Protein AF-A0A6P2G9H2-F1 (afdb_monomer_lite)

Organism: NCBI:txid179879

pLDDT: mean 78.63, std 10.85, range [56.5, 92.06]

Structure (mmCIF, N/CA/C/O backbone):
data_AF-A0A6P2G9H2-F1
#
_entry.id   AF-A0A6P2G9H2-F1
#
loop_
_atom_site.group_PDB
_atom_site.id
_atom_site.type_symbol
_atom_site.label_atom_id
_atom_site.label_alt_id
_atom_site.label_comp_id
_atom_site.label_asym_id
_atom_site.label_entity_id
_atom_site.label_seq_id
_atom_site.pdbx_PDB_ins_code
_atom_site.Cartn_x
_atom_site.Cartn_y
_atom_site.Cartn_z
_atom_site.occupancy
_atom_site.B_iso_or_equiv
_atom_site.auth_seq_id
_atom_site.auth_comp_id
_atom_site.auth_asym_id
_atom_site.auth_atom_id
_atom_site.pdbx_PDB_model_num
ATOM 1 N N . MET 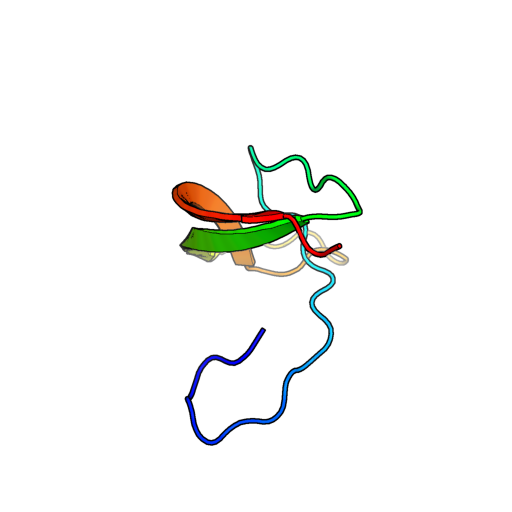A 1 1 ? 9.199 1.889 6.442 1.00 65.62 1 MET A N 1
ATOM 2 C CA . MET A 1 1 ? 9.580 0.482 6.235 1.00 65.62 1 MET A CA 1
ATOM 3 C C . MET A 1 1 ? 10.617 0.103 7.274 1.00 65.62 1 MET A C 1
ATOM 5 O O . MET A 1 1 ? 11.466 0.930 7.585 1.00 65.62 1 MET A O 1
ATOM 9 N N . ARG A 1 2 ? 10.515 -1.104 7.828 1.00 66.94 2 ARG A N 1
ATOM 10 C CA . ARG A 1 2 ? 11.593 -1.749 8.581 1.00 66.94 2 ARG A CA 1
ATOM 11 C C . ARG A 1 2 ? 11.870 -3.070 7.872 1.00 66.94 2 ARG A C 1
ATOM 13 O O . ARG A 1 2 ? 10.931 -3.838 7.669 1.00 66.94 2 ARG A O 1
ATOM 20 N N . SER A 1 3 ? 13.100 -3.293 7.431 1.00 66.06 3 SER A N 1
ATOM 21 C CA . SER A 1 3 ? 13.485 -4.565 6.804 1.00 66.06 3 SER A CA 1
ATOM 22 C C . SER A 1 3 ? 13.785 -5.622 7.866 1.00 66.06 3 SER A C 1
ATOM 24 O O . SER A 1 3 ? 13.548 -6.807 7.651 1.00 66.06 3 SER A O 1
ATOM 26 N N . SER A 1 4 ? 14.209 -5.168 9.049 1.00 69.38 4 SER A N 1
ATOM 27 C CA . SER A 1 4 ? 14.532 -6.007 10.198 1.00 69.38 4 SER A CA 1
ATOM 28 C C . SER A 1 4 ? 13.699 -5.609 11.421 1.00 69.38 4 SER A C 1
ATOM 30 O O . SER A 1 4 ? 13.407 -4.426 11.610 1.00 69.38 4 SER A O 1
ATOM 32 N N . PRO A 1 5 ? 13.351 -6.554 12.315 1.00 70.81 5 PRO A N 1
ATOM 33 C CA . PRO A 1 5 ? 12.658 -6.238 13.568 1.00 70.81 5 PRO A CA 1
ATOM 34 C C . PRO A 1 5 ? 13.493 -5.358 14.513 1.00 70.81 5 PRO A C 1
ATOM 36 O O . PRO A 1 5 ? 12.925 -4.710 15.387 1.00 70.81 5 PRO A O 1
ATOM 39 N N . ALA A 1 6 ? 14.815 -5.322 14.323 1.00 77.31 6 ALA A N 1
ATOM 40 C CA . ALA A 1 6 ? 15.746 -4.497 15.087 1.00 77.31 6 ALA A CA 1
ATOM 41 C C . ALA A 1 6 ? 15.924 -3.071 14.529 1.00 77.31 6 ALA A C 1
ATOM 43 O O . ALA A 1 6 ? 16.566 -2.249 15.178 1.00 77.31 6 ALA A O 1
ATOM 44 N N . GLU A 1 7 ? 15.384 -2.758 13.346 1.00 75.12 7 GLU A N 1
ATOM 45 C CA . GLU A 1 7 ? 15.546 -1.437 12.736 1.00 75.12 7 GLU A CA 1
ATOM 46 C C . GLU A 1 7 ? 14.385 -0.492 13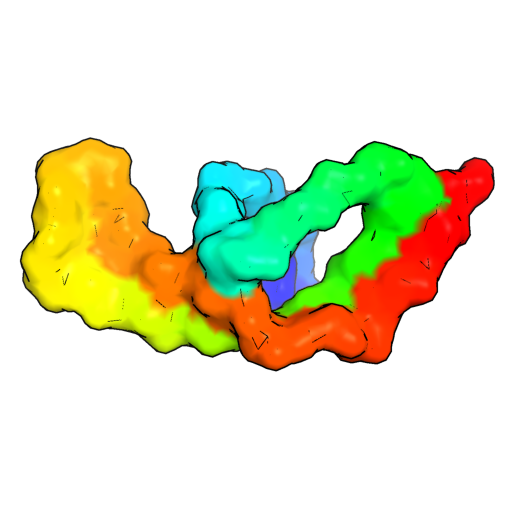.082 1.00 75.12 7 GLU A C 1
ATOM 48 O O . GLU A 1 7 ? 13.217 -0.906 13.082 1.00 75.12 7 GLU A O 1
ATOM 53 N N . PRO A 1 8 ? 14.682 0.796 13.345 1.00 76.31 8 PRO A N 1
ATOM 54 C CA . PRO A 1 8 ? 13.655 1.804 13.534 1.00 76.31 8 PRO A CA 1
ATOM 55 C C . PRO A 1 8 ? 12.829 1.983 12.257 1.00 76.31 8 PRO A C 1
ATOM 57 O O . PRO A 1 8 ? 13.290 1.773 11.134 1.00 76.31 8 PRO A O 1
ATOM 60 N N . TRP A 1 9 ? 11.578 2.401 12.430 1.00 75.44 9 TRP A N 1
ATOM 61 C CA . TRP A 1 9 ? 10.697 2.690 11.307 1.00 75.44 9 TRP A CA 1
ATOM 62 C C . TRP A 1 9 ? 11.228 3.878 10.500 1.00 75.44 9 TRP A C 1
ATOM 64 O O . TRP A 1 9 ? 11.172 5.018 10.952 1.00 75.44 9 TRP A O 1
ATOM 74 N N . SER A 1 10 ? 11.684 3.617 9.276 1.00 66.94 10 SER A N 1
ATOM 75 C CA . SER A 1 10 ? 12.099 4.670 8.344 1.00 66.94 10 SER A CA 1
ATOM 76 C C . SER A 1 10 ? 10.934 5.134 7.475 1.00 66.94 10 SER A C 1
ATOM 78 O O . SER A 1 10 ? 10.069 4.334 7.094 1.00 66.94 10 SER A O 1
ATOM 80 N N . ARG A 1 11 ? 10.899 6.428 7.134 1.00 63.47 11 ARG A N 1
ATOM 81 C CA . ARG A 1 11 ? 9.902 6.958 6.194 1.00 63.47 11 ARG A CA 1
ATOM 82 C C . ARG A 1 11 ? 10.116 6.334 4.822 1.00 63.47 11 ARG A C 1
ATOM 84 O O . ARG A 1 11 ? 11.234 6.264 4.324 1.00 63.47 11 ARG A O 1
ATOM 91 N N . TRP A 1 12 ? 9.025 5.851 4.249 1.00 69.31 12 TRP A N 1
ATOM 92 C CA . TRP A 1 12 ? 9.009 5.204 2.952 1.00 69.31 12 TRP A CA 1
ATOM 93 C C . TRP A 1 12 ? 8.365 6.148 1.948 1.00 69.31 12 TRP A C 1
ATOM 95 O O . TRP A 1 12 ? 7.222 6.551 2.146 1.00 69.31 12 TRP A O 1
ATOM 105 N N . TYR A 1 13 ? 9.107 6.505 0.903 1.00 66.44 13 TYR A N 1
ATOM 106 C CA . TYR A 1 13 ? 8.654 7.449 -0.121 1.00 66.44 13 TYR A CA 1
ATOM 107 C C . TYR A 1 13 ? 8.519 6.816 -1.508 1.00 66.44 13 TYR A C 1
ATOM 109 O O . TYR A 1 13 ? 8.141 7.502 -2.451 1.00 66.44 13 TYR A O 1
ATOM 117 N N . ALA A 1 14 ? 8.805 5.519 -1.651 1.00 68.25 14 ALA A N 1
ATOM 118 C CA . ALA A 1 14 ? 8.585 4.839 -2.918 1.00 68.25 14 ALA A CA 1
ATOM 119 C C . ALA A 1 14 ? 7.104 4.463 -3.063 1.00 68.25 14 ALA A C 1
ATOM 121 O O . ALA A 1 14 ? 6.495 3.877 -2.164 1.00 68.25 14 ALA A O 1
ATOM 122 N N . GLY A 1 15 ? 6.518 4.803 -4.209 1.00 74.31 15 GLY A N 1
ATOM 123 C CA . GLY A 1 15 ? 5.183 4.335 -4.563 1.00 74.31 15 GLY A CA 1
ATOM 124 C C . GLY A 1 15 ? 5.183 2.817 -4.737 1.00 74.31 15 GLY A C 1
ATOM 125 O O . GLY A 1 15 ? 6.107 2.259 -5.327 1.00 74.31 15 GLY A O 1
ATOM 126 N N . ILE A 1 16 ? 4.152 2.157 -4.214 1.00 85.44 16 ILE A N 1
ATOM 127 C CA . ILE A 1 16 ? 3.900 0.739 -4.472 1.00 85.44 16 ILE A CA 1
ATOM 128 C C . ILE A 1 16 ? 2.896 0.673 -5.623 1.00 85.44 16 ILE A C 1
ATOM 130 O O . ILE A 1 16 ? 1.773 1.167 -5.509 1.00 85.44 16 ILE A O 1
ATOM 134 N N . GLU A 1 17 ? 3.300 0.078 -6.738 1.00 86.06 17 GLU A N 1
ATOM 135 C CA . GLU A 1 17 ? 2.461 -0.071 -7.921 1.00 86.06 17 GLU A CA 1
ATOM 136 C C . GLU A 1 17 ? 1.273 -0.992 -7.612 1.00 86.06 17 GLU A C 1
ATOM 138 O O . GLU A 1 17 ? 1.438 -2.078 -7.054 1.00 86.06 17 GLU A O 1
ATOM 143 N N . GLY A 1 18 ? 0.059 -0.532 -7.926 1.00 84.56 18 GLY A N 1
ATOM 144 C CA . GLY A 1 18 ? -1.182 -1.248 -7.612 1.00 84.56 18 GLY A CA 1
ATOM 145 C C . GLY A 1 18 ? -1.702 -1.062 -6.181 1.00 84.56 18 GLY A C 1
ATOM 146 O O . GLY A 1 18 ? -2.753 -1.611 -5.854 1.00 84.56 18 GLY A O 1
ATOM 147 N N . PHE A 1 19 ? -1.030 -0.272 -5.332 1.00 86.69 19 PHE A N 1
ATOM 148 C CA . PHE A 1 19 ? -1.516 0.047 -3.987 1.00 86.69 19 PHE A CA 1
ATOM 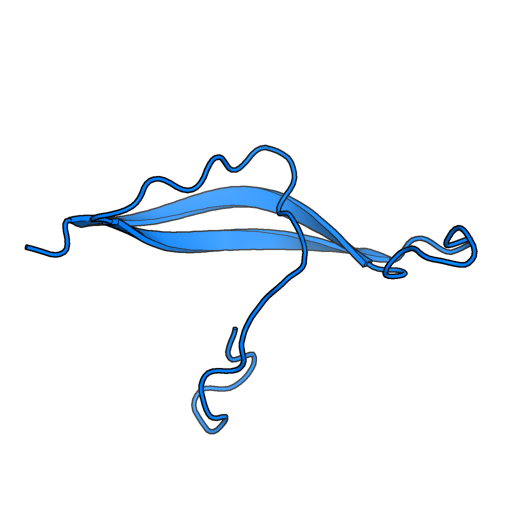149 C C . PHE A 1 19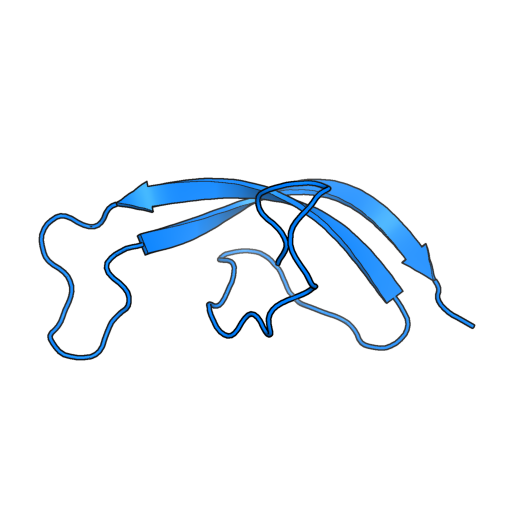 ? -1.950 1.511 -3.856 1.00 86.69 19 PHE A C 1
ATOM 151 O O . PHE A 1 19 ? -1.152 2.434 -4.009 1.00 86.69 19 PHE A O 1
ATOM 158 N N . ALA A 1 20 ? -3.215 1.719 -3.488 1.00 85.12 20 ALA A N 1
ATOM 159 C CA . ALA A 1 20 ? -3.750 3.027 -3.128 1.00 85.12 20 ALA A CA 1
ATOM 160 C C . ALA A 1 20 ? -3.864 3.136 -1.602 1.00 85.12 20 ALA A C 1
ATOM 162 O O . ALA A 1 20 ? -4.760 2.552 -0.990 1.00 85.12 20 ALA A O 1
ATOM 163 N N . TYR A 1 21 ? -2.949 3.886 -0.985 1.00 82.69 21 TYR A N 1
ATOM 164 C CA . TYR A 1 21 ? -3.004 4.156 0.449 1.00 82.69 21 TYR A CA 1
ATOM 165 C C . TYR A 1 21 ? -4.258 4.962 0.801 1.00 82.69 21 TYR A C 1
ATOM 167 O O . TYR A 1 21 ? -4.524 5.998 0.191 1.00 82.69 21 TYR A O 1
ATOM 175 N N . GLN A 1 22 ? -4.988 4.520 1.827 1.00 85.50 22 GLN A N 1
ATOM 176 C CA . GLN A 1 22 ? -6.072 5.301 2.422 1.00 85.50 22 GLN A CA 1
ATOM 177 C C . GLN A 1 22 ? -5.707 5.689 3.858 1.00 85.50 22 GLN A C 1
ATOM 179 O O . GLN A 1 22 ? -5.339 4.808 4.644 1.00 85.50 22 GLN A O 1
ATOM 184 N N . PRO A 1 23 ? -5.826 6.976 4.224 1.00 83.50 23 PRO A N 1
ATOM 185 C CA . PRO A 1 23 ? -5.616 7.420 5.596 1.00 83.50 23 PRO A CA 1
ATOM 186 C C . PRO A 1 23 ? -6.649 6.789 6.545 1.00 83.50 23 PRO A C 1
ATOM 188 O O . PRO A 1 23 ? -7.773 6.495 6.145 1.00 83.50 23 PRO A O 1
ATOM 191 N N . GLY A 1 24 ? -6.266 6.576 7.808 1.00 89.00 24 GLY A N 1
ATOM 192 C CA . GLY A 1 24 ? -7.125 5.928 8.815 1.00 89.00 24 GLY A CA 1
ATOM 193 C C . GLY A 1 24 ? -7.041 4.397 8.838 1.00 89.00 24 GLY A C 1
ATOM 194 O O . GLY A 1 24 ? -7.751 3.746 9.602 1.00 89.00 24 GLY A O 1
ATOM 195 N N . TYR A 1 25 ? -6.149 3.804 8.043 1.00 88.06 25 TYR A N 1
ATOM 196 C CA . TYR A 1 25 ? -5.896 2.366 8.046 1.00 88.06 25 TYR A CA 1
ATOM 197 C C . TYR A 1 25 ? -4.394 2.072 8.059 1.00 88.06 25 TYR A C 1
ATOM 199 O O . TYR A 1 25 ? -3.601 2.712 7.369 1.00 88.06 25 TYR A O 1
ATOM 207 N N . GLN A 1 26 ? -4.009 1.067 8.836 1.00 88.75 26 GLN A N 1
ATOM 208 C CA . GLN A 1 26 ? -2.710 0.418 8.770 1.00 88.75 26 GLN A CA 1
ATOM 209 C C . GLN A 1 26 ? -2.794 -0.801 7.858 1.00 88.75 26 GLN A C 1
ATOM 211 O O . GLN A 1 26 ? -3.732 -1.594 7.939 1.00 88.75 26 GLN A O 1
ATOM 216 N N . TYR A 1 27 ? -1.788 -0.957 7.005 1.00 87.19 27 TYR A N 1
ATOM 217 C CA . TYR A 1 27 ? -1.711 -2.047 6.045 1.00 87.19 27 TYR A CA 1
ATOM 218 C C . TYR A 1 27 ? -0.406 -2.810 6.234 1.00 87.19 27 TYR A C 1
ATOM 220 O O . TYR A 1 27 ? 0.665 -2.206 6.309 1.00 87.19 27 TYR A O 1
ATOM 228 N N . VAL A 1 28 ? -0.494 -4.135 6.264 1.00 88.31 28 VAL A N 1
ATOM 229 C CA . VAL A 1 28 ? 0.646 -5.026 6.061 1.00 88.31 28 VAL A CA 1
ATOM 230 C C . VAL A 1 28 ? 0.533 -5.527 4.633 1.00 88.31 28 VAL A C 1
ATOM 232 O O . VAL A 1 28 ? -0.403 -6.246 4.288 1.00 88.31 28 VAL A O 1
ATOM 235 N N . LEU A 1 29 ? 1.455 -5.088 3.787 1.00 88.50 29 LEU A N 1
ATOM 236 C CA . LEU A 1 29 ? 1.475 -5.408 2.367 1.00 88.50 29 LEU A CA 1
ATOM 237 C C . LEU A 1 29 ? 2.626 -6.364 2.094 1.00 88.50 29 LEU A C 1
ATOM 239 O O . LEU A 1 29 ? 3.734 -6.161 2.587 1.00 88.50 29 LEU A O 1
ATOM 243 N N . GLU A 1 30 ? 2.361 -7.373 1.281 1.00 89.31 30 GLU A N 1
ATOM 244 C CA . GLU A 1 30 ? 3.395 -8.166 0.639 1.00 89.31 30 GLU A CA 1
ATOM 245 C C . GLU A 1 30 ? 3.657 -7.534 -0.727 1.00 89.31 30 GLU A C 1
ATOM 247 O O . GLU A 1 30 ? 2.740 -7.372 -1.539 1.00 89.31 30 GLU A O 1
ATOM 252 N N . VAL A 1 31 ? 4.900 -7.123 -0.948 1.00 88.31 31 VAL A N 1
ATOM 253 C CA . VAL A 1 31 ? 5.352 -6.456 -2.169 1.00 88.31 31 VAL A CA 1
ATOM 254 C C . VAL A 1 31 ? 6.502 -7.246 -2.770 1.00 88.31 31 VAL A C 1
ATOM 256 O O . VAL A 1 31 ? 7.341 -7.769 -2.038 1.00 88.31 31 VAL A O 1
ATOM 259 N N . ASP A 1 32 ? 6.540 -7.331 -4.095 1.00 88.12 32 ASP A N 1
ATOM 260 C CA . ASP A 1 32 ? 7.688 -7.880 -4.811 1.00 88.12 32 ASP A CA 1
ATOM 261 C C . ASP A 1 32 ? 8.649 -6.737 -5.186 1.00 88.12 32 ASP A C 1
ATOM 263 O O . ASP A 1 32 ? 8.234 -5.699 -5.717 1.00 88.12 32 ASP A O 1
ATOM 267 N N . GLU A 1 33 ? 9.935 -6.930 -4.872 1.00 86.88 33 GLU A N 1
ATOM 268 C CA . GLU A 1 33 ? 11.031 -6.018 -5.213 1.00 86.88 33 GLU A CA 1
ATOM 269 C C . GLU A 1 33 ? 11.556 -6.347 -6.617 1.00 86.88 33 GLU A C 1
ATOM 271 O O . GLU A 1 33 ? 12.120 -7.417 -6.846 1.00 86.88 33 GLU A O 1
ATOM 276 N N . TYR A 1 34 ? 11.436 -5.406 -7.550 1.00 83.62 34 TYR A N 1
ATOM 277 C CA . TYR A 1 34 ? 11.989 -5.528 -8.895 1.00 83.62 34 TYR A CA 1
ATOM 278 C C . TYR A 1 34 ? 13.120 -4.529 -9.090 1.00 83.62 34 TYR A C 1
ATOM 280 O O . TYR A 1 34 ? 12.901 -3.317 -9.125 1.00 83.62 34 TYR A O 1
ATOM 288 N N . ARG A 1 35 ? 14.342 -5.029 -9.274 1.00 78.94 35 ARG A N 1
ATOM 289 C CA . ARG A 1 35 ? 15.478 -4.179 -9.641 1.00 78.94 35 ARG A CA 1
ATOM 290 C C . ARG A 1 35 ? 15.406 -3.812 -11.111 1.00 78.94 35 ARG A C 1
ATOM 292 O O . ARG A 1 35 ? 15.459 -4.670 -11.987 1.00 78.94 35 ARG A O 1
ATOM 299 N N . VAL A 1 36 ? 15.308 -2.519 -11.375 1.00 75.75 36 VAL A N 1
ATOM 300 C CA . VAL A 1 36 ? 15.372 -1.964 -12.721 1.00 75.75 36 VAL A CA 1
ATOM 301 C C . VAL A 1 36 ? 16.847 -1.770 -13.057 1.00 75.75 36 VAL A C 1
ATOM 303 O O . VAL A 1 36 ? 17.519 -0.947 -12.444 1.00 75.75 36 VAL A O 1
ATOM 306 N N . ALA A 1 37 ? 17.359 -2.543 -14.018 1.00 66.81 37 ALA A N 1
ATOM 307 C CA . ALA A 1 37 ? 18.772 -2.509 -14.410 1.00 66.81 37 ALA A CA 1
ATOM 308 C C . ALA A 1 37 ? 19.202 -1.173 -15.052 1.00 66.81 37 ALA A C 1
ATOM 310 O O . ALA A 1 37 ? 20.382 -0.835 -15.037 1.00 66.81 37 ALA A O 1
ATOM 311 N N . GLN A 1 38 ? 18.251 -0.408 -15.594 1.00 64.25 38 GLN A N 1
ATOM 312 C CA . GLN A 1 38 ? 18.465 0.918 -16.179 1.0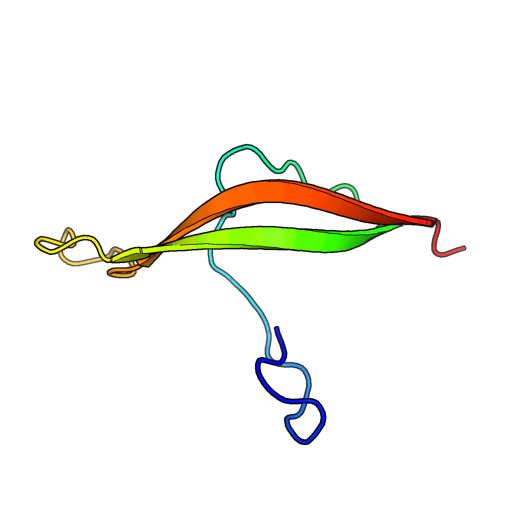0 64.25 38 GLN A CA 1
ATOM 313 C C . GLN A 1 38 ? 17.484 1.919 -15.551 1.00 64.25 38 GLN A C 1
ATOM 315 O O . GLN A 1 38 ? 16.437 2.206 -16.137 1.00 64.25 38 GLN A O 1
ATOM 320 N N . PRO A 1 39 ? 17.750 2.405 -14.328 1.00 60.22 39 PRO A N 1
ATOM 321 C CA . PRO A 1 39 ? 16.932 3.457 -13.743 1.00 60.22 39 PRO A CA 1
ATOM 322 C C . PRO A 1 39 ? 17.065 4.746 -14.577 1.00 60.22 39 PRO A C 1
ATOM 324 O O . PRO A 1 39 ? 18.177 5.096 -14.979 1.00 60.22 39 PRO A O 1
ATOM 327 N N . PRO A 1 40 ? 15.971 5.482 -14.843 1.00 56.50 40 PRO A N 1
ATOM 328 C CA . PRO A 1 40 ? 16.085 6.865 -15.294 1.00 56.50 40 PRO A CA 1
ATOM 329 C C . PRO A 1 40 ? 16.795 7.686 -14.205 1.00 56.50 40 PRO A C 1
ATOM 331 O O . PRO A 1 40 ? 16.688 7.353 -13.028 1.00 56.50 40 PRO A O 1
ATOM 334 N N . ALA A 1 41 ? 17.506 8.749 -14.587 1.00 58.38 41 ALA A N 1
ATOM 335 C CA . ALA A 1 41 ? 18.441 9.488 -13.724 1.00 58.38 41 ALA A CA 1
ATOM 336 C C . ALA A 1 41 ? 17.880 9.984 -12.366 1.00 58.38 41 ALA A C 1
ATOM 338 O O . ALA A 1 41 ? 18.659 10.234 -11.454 1.00 58.38 41 ALA A O 1
ATOM 339 N N . ASP A 1 42 ? 16.554 10.066 -12.219 1.00 59.28 42 ASP A N 1
ATOM 340 C CA . ASP A 1 42 ? 15.841 10.534 -11.018 1.00 59.28 42 ASP A CA 1
ATOM 341 C C . ASP A 1 42 ? 14.985 9.443 -10.332 1.00 59.28 42 ASP A C 1
ATOM 343 O O . ASP A 1 42 ? 14.268 9.699 -9.365 1.00 59.28 42 ASP A O 1
ATOM 347 N N . GLY A 1 43 ? 15.007 8.208 -10.842 1.00 58.81 43 GLY A N 1
ATOM 348 C CA . GLY A 1 43 ? 14.169 7.114 -10.355 1.00 58.81 43 GLY A CA 1
ATOM 349 C C . GLY A 1 43 ? 14.916 6.175 -9.416 1.00 58.81 43 GLY A C 1
ATOM 350 O O . GLY A 1 43 ? 16.042 5.771 -9.691 1.00 58.81 43 GLY A O 1
ATOM 351 N N . SER A 1 44 ? 14.262 5.742 -8.334 1.00 62.34 44 SER A N 1
ATOM 352 C CA . SER A 1 44 ? 14.752 4.596 -7.560 1.00 62.34 44 SER A CA 1
ATOM 353 C C . SER A 1 44 ? 14.932 3.392 -8.492 1.00 62.34 44 SER A C 1
ATOM 355 O O . SER A 1 44 ? 14.000 3.021 -9.205 1.00 62.34 44 SER A O 1
ATOM 357 N N . SER A 1 45 ? 16.094 2.732 -8.455 1.00 73.88 45 SER A N 1
ATOM 358 C CA . SER A 1 45 ? 16.397 1.513 -9.236 1.00 73.88 45 SER A CA 1
ATOM 359 C C . SER A 1 45 ? 15.585 0.288 -8.818 1.00 73.88 45 SER A C 1
ATOM 361 O O . SER A 1 45 ? 15.916 -0.841 -9.173 1.00 73.88 45 SER A O 1
ATOM 363 N N . ILE A 1 46 ? 14.543 0.501 -8.023 1.00 78.19 46 ILE A N 1
ATOM 364 C CA . ILE A 1 46 ? 13.740 -0.520 -7.388 1.00 78.19 46 ILE A CA 1
ATOM 365 C C . ILE A 1 46 ? 12.275 -0.150 -7.593 1.00 78.19 46 ILE A C 1
ATOM 367 O O . ILE A 1 46 ? 11.809 0.889 -7.123 1.00 78.19 46 ILE A O 1
ATOM 371 N N . ARG A 1 47 ? 11.556 -1.017 -8.300 1.00 83.56 47 ARG A N 1
ATOM 372 C CA . ARG A 1 47 ? 10.102 -0.989 -8.415 1.00 83.56 47 ARG A CA 1
ATOM 373 C C . ARG A 1 47 ? 9.500 -1.923 -7.381 1.00 83.56 47 ARG A C 1
ATOM 375 O O . ARG A 1 47 ? 9.925 -3.065 -7.251 1.00 83.56 47 ARG A O 1
ATOM 382 N N . TRP A 1 48 ? 8.485 -1.432 -6.688 1.00 85.81 48 TRP A N 1
ATOM 383 C CA . TRP A 1 48 ? 7.735 -2.190 -5.697 1.00 85.81 48 TRP A CA 1
ATOM 384 C C . TRP A 1 48 ? 6.350 -2.445 -6.254 1.00 85.81 48 TRP A C 1
ATOM 386 O O . TRP A 1 48 ? 5.618 -1.492 -6.511 1.00 85.81 48 TRP A O 1
ATOM 396 N N . VAL A 1 49 ? 5.993 -3.709 -6.452 1.00 89.31 49 VAL A N 1
ATOM 397 C CA . VAL A 1 49 ? 4.673 -4.084 -6.973 1.00 89.31 49 VAL A CA 1
ATOM 398 C C . VAL A 1 49 ? 3.886 -4.743 -5.855 1.00 89.31 49 VAL A C 1
ATOM 400 O O . VAL A 1 49 ? 4.403 -5.632 -5.174 1.00 89.31 49 VAL A O 1
ATOM 403 N N . LEU A 1 50 ? 2.643 -4.304 -5.642 1.00 91.56 50 LEU A N 1
ATOM 404 C CA . LEU A 1 50 ? 1.758 -4.928 -4.668 1.00 91.56 50 LEU A CA 1
ATOM 405 C C . LEU A 1 50 ? 1.475 -6.368 -5.093 1.00 91.56 50 LEU A C 1
ATOM 407 O O . LEU A 1 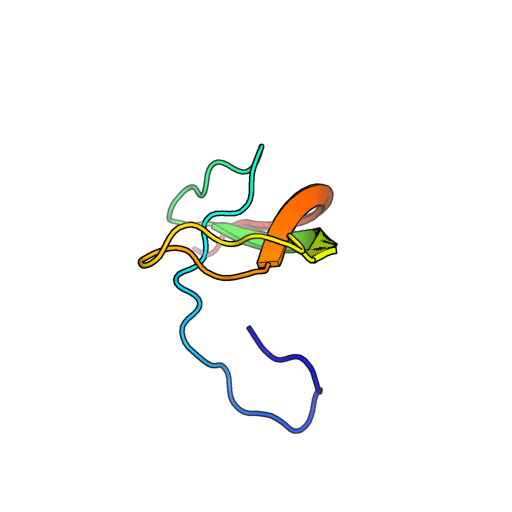50 ? 0.782 -6.606 -6.080 1.00 91.56 50 LEU A O 1
ATOM 411 N N . LYS A 1 51 ? 1.963 -7.325 -4.305 1.00 90.81 51 LYS A N 1
ATOM 412 C CA . LYS A 1 51 ? 1.639 -8.736 -4.489 1.00 90.81 51 LYS A CA 1
ATOM 413 C C . LYS A 1 51 ? 0.294 -9.054 -3.857 1.00 90.81 51 LYS A C 1
ATOM 415 O O . LYS A 1 51 ? -0.586 -9.611 -4.505 1.00 90.81 51 LYS A O 1
ATOM 420 N N . ARG A 1 52 ? 0.129 -8.690 -2.579 1.00 91.38 52 ARG A N 1
ATOM 421 C CA . ARG A 1 52 ? -1.131 -8.843 -1.837 1.00 91.38 52 ARG A CA 1
ATOM 422 C C . ARG A 1 52 ? -1.159 -8.014 -0.559 1.00 91.38 52 ARG A C 1
ATOM 424 O O . ARG A 1 52 ? -0.128 -7.651 -0.002 1.00 91.38 52 ARG A O 1
ATOM 431 N N . VAL A 1 53 ? -2.363 -7.777 -0.052 1.00 90.75 53 VAL A N 1
ATOM 432 C CA . VAL A 1 53 ? -2.580 -7.207 1.282 1.00 90.75 53 VAL A CA 1
ATOM 433 C C . VAL A 1 53 ? -2.649 -8.363 2.277 1.00 90.75 53 VAL A C 1
ATOM 435 O O . VAL A 1 53 ? -3.570 -9.172 2.214 1.00 90.75 53 VAL A O 1
ATOM 438 N N . VAL A 1 54 ? -1.665 -8.457 3.167 1.00 92.06 54 VAL A N 1
ATOM 439 C CA . VAL A 1 54 ? -1.616 -9.476 4.226 1.00 92.06 54 VAL A CA 1
ATOM 440 C C . VAL A 1 54 ? -2.553 -9.097 5.364 1.00 92.06 54 VAL A C 1
ATOM 442 O O . VAL A 1 54 ? -3.311 -9.929 5.848 1.00 92.06 54 VAL A O 1
ATOM 445 N N . GLU A 1 55 ? -2.534 -7.828 5.768 1.00 90.50 55 GLU A N 1
ATOM 446 C CA . GLU A 1 55 ? -3.409 -7.316 6.817 1.00 90.50 55 GLU A CA 1
ATOM 447 C C . GLU A 1 55 ? -3.870 -5.902 6.473 1.00 90.50 55 GLU A C 1
ATOM 449 O O . GLU A 1 55 ? -3.116 -5.091 5.933 1.00 90.50 55 GLU A O 1
ATOM 454 N N . ARG A 1 56 ? -5.116 -5.592 6.825 1.00 91.00 56 ARG A N 1
ATOM 455 C CA . ARG A 1 56 ? -5.645 -4.232 6.846 1.00 91.00 56 ARG A CA 1
ATOM 456 C C . ARG A 1 56 ? -6.359 -4.026 8.169 1.00 91.00 56 ARG A C 1
ATOM 458 O O . ARG A 1 56 ? -7.328 -4.724 8.457 1.00 91.00 56 ARG A O 1
ATOM 465 N N . ARG A 1 57 ? -5.917 -3.038 8.935 1.00 90.81 57 ARG A N 1
ATOM 466 C CA . ARG A 1 57 ? -6.485 -2.674 10.229 1.00 90.81 57 ARG A CA 1
ATOM 467 C C . ARG A 1 57 ? -6.908 -1.220 10.208 1.00 90.81 57 ARG A C 1
ATOM 469 O O . ARG A 1 57 ? -6.128 -0.363 9.816 1.00 90.81 57 ARG A O 1
ATOM 476 N N . GLN A 1 58 ? -8.129 -0.937 10.634 1.00 89.19 58 GLN A N 1
ATOM 477 C CA . GLN A 1 58 ? -8.555 0.440 10.839 1.00 89.19 58 GLN A CA 1
ATOM 478 C C . GLN A 1 58 ? -7.875 0.978 12.096 1.00 89.19 58 GLN A C 1
ATOM 480 O O . GLN A 1 58 ? -7.942 0.347 13.150 1.00 89.19 58 GLN A O 1
ATOM 485 N N . VAL A 1 59 ? -7.193 2.111 11.970 1.00 84.88 59 VAL A N 1
ATOM 486 C CA . VAL A 1 59 ? -6.695 2.856 13.127 1.00 84.88 59 VAL A CA 1
ATOM 487 C C . VAL A 1 59 ? -7.750 3.897 13.468 1.00 84.88 59 VAL A C 1
ATOM 489 O O . VAL A 1 59 ? -8.096 4.724 12.625 1.00 84.88 59 VAL A O 1
ATOM 492 N N . ASN A 1 60 ? -8.317 3.767 14.667 1.00 65.44 60 ASN A N 1
ATOM 493 C CA . ASN A 1 60 ? -9.332 4.660 15.215 1.00 65.44 60 ASN A CA 1
ATOM 494 C C . ASN A 1 60 ? -8.693 5.630 16.205 1.00 65.44 60 ASN A C 1
ATOM 496 O O . ASN A 1 60 ? -7.790 5.175 16.945 1.00 65.44 60 ASN A O 1
#

Sequence (60 aa):
MRSSPAEPWSRWYAGIEGFAYQPGYQYVLEVDEYRVAQPPADGSSIRWVLKRVVERRQVN

Radius of gyration: 13.18 Å; chains: 1; bounding box: 28×20×31 Å

InterPro domains:
  IPR025485 Domain of unknown function DUF4377 [PF14302] (2-58)

Foldseek 3Di:
DDPDPPDDDDDDDADAAPDDDDPQKDWDFDWDWDQQPDDDPPDDSIHTYTPDTPDIGGHD

Secondary structure (DSSP, 8-state):
--SSTTS------SPEET----TTEEEEEEEEEEE-SS--TTS-SEEEEEEEEEEEEE--